Protein AF-A0AA41VRV8-F1 (afdb_monomer)

Sequence (96 aa):
VADINLPYYQTEITTKSSPLAISLAKHLRSIGAKMYGAFWCSHCLEQKEMFGQEGAKILNYVECFPNGFMKGGANIALECAVARLEGFPSWEINGK

Nearest PDB structures (foldseek):
  4nv5-assembly2_B  TM=9.336E-01  e=8.547E-07  Synechococcus sp. JA-2-3B'a(2-13)
  4nv5-assembly1_A  TM=9.065E-01  e=7.472E-07  Synechococcus sp. JA-2-3B'a(2-13)
  3kp9-assembly1_A  TM=9.137E-01  e=7.992E-07  Synechococcus sp. JA-2-3B'a(2-13)
  4nv2-assembly1_A  TM=9.302E-01  e=1.368E-06  Synechococcus sp. JA-2-3B'a(2-13)
  4nv6-assembly1_A  TM=9.084E-01  e=5.246E-06  Synechococcus sp. JA-2-3B'a(2-13)

Structure (mmCIF, N/CA/C/O backbone):
data_AF-A0AA41VRV8-F1
#
_entry.id   AF-A0AA41VRV8-F1
#
loop_
_atom_site.group_PDB
_atom_site.id
_atom_site.type_symbol
_atom_site.label_atom_id
_atom_site.label_alt_id
_atom_site.label_comp_id
_atom_site.label_asym_id
_atom_site.label_entity_id
_atom_site.label_seq_id
_atom_site.pdbx_PDB_ins_code
_atom_site.Cartn_x
_atom_site.Cartn_y
_atom_site.Cartn_z
_atom_site.occupancy
_atom_site.B_iso_or_equiv
_atom_site.auth_seq_id
_atom_site.auth_comp_id
_atom_site.auth_asym_id
_atom_site.auth_atom_id
_atom_site.pdbx_PDB_model_num
ATOM 1 N N . VAL A 1 1 ? 15.982 11.637 -24.103 1.00 50.59 1 VAL A N 1
ATOM 2 C CA . VAL A 1 1 ? 14.896 11.516 -23.100 1.00 50.59 1 VAL A CA 1
ATOM 3 C C . VAL A 1 1 ? 15.531 10.866 -21.891 1.00 50.59 1 VAL A C 1
ATOM 5 O O . VAL A 1 1 ? 16.196 9.867 -22.096 1.00 50.59 1 VAL A O 1
ATOM 8 N N . ALA A 1 2 ? 15.469 11.469 -20.704 1.00 57.78 2 ALA A N 1
ATOM 9 C CA . ALA A 1 2 ? 16.145 10.904 -19.537 1.00 57.78 2 ALA A CA 1
ATOM 10 C C . ALA A 1 2 ? 15.528 9.544 -19.171 1.00 57.78 2 ALA A C 1
ATOM 12 O O . ALA A 1 2 ? 14.304 9.434 -19.044 1.00 57.78 2 ALA A O 1
ATOM 13 N N . ASP A 1 3 ? 16.374 8.530 -19.023 1.00 69.81 3 ASP A N 1
ATOM 14 C CA . ASP A 1 3 ? 15.984 7.217 -18.527 1.00 69.81 3 ASP A CA 1
ATOM 15 C C . ASP A 1 3 ? 15.666 7.343 -17.032 1.00 69.81 3 ASP A C 1
ATOM 17 O O . ASP A 1 3 ? 16.542 7.617 -16.212 1.00 69.81 3 ASP A O 1
ATOM 21 N N . ILE A 1 4 ? 14.386 7.219 -16.669 1.00 81.12 4 ILE A N 1
ATOM 22 C CA . ILE A 1 4 ? 13.966 7.246 -15.264 1.00 81.12 4 ILE A CA 1
ATOM 23 C C . ILE A 1 4 ? 14.292 5.882 -14.658 1.00 81.12 4 ILE A C 1
ATOM 25 O O . ILE A 1 4 ? 13.684 4.879 -15.038 1.00 81.12 4 ILE A O 1
ATOM 29 N N . ASN A 1 5 ? 15.222 5.875 -13.705 1.00 88.56 5 ASN A N 1
ATOM 30 C CA . ASN A 1 5 ? 15.556 4.738 -12.857 1.00 88.56 5 ASN A CA 1
ATOM 31 C C . ASN A 1 5 ? 15.410 5.158 -11.388 1.00 88.56 5 ASN A C 1
ATOM 33 O O . ASN A 1 5 ? 16.160 6.002 -10.900 1.00 88.56 5 ASN A O 1
ATOM 37 N N . LEU A 1 6 ? 14.417 4.597 -10.706 1.00 91.44 6 LEU A N 1
ATOM 38 C CA . LEU A 1 6 ? 14.100 4.869 -9.312 1.00 91.44 6 LEU A CA 1
ATOM 39 C C . LEU A 1 6 ? 14.433 3.621 -8.488 1.00 91.44 6 LEU A C 1
ATOM 41 O O . LEU A 1 6 ? 13.694 2.635 -8.577 1.00 91.44 6 LEU A O 1
ATOM 45 N N . PRO A 1 7 ? 15.513 3.628 -7.686 1.00 92.50 7 PRO A N 1
ATOM 46 C CA . PRO A 1 7 ? 15.747 2.552 -6.735 1.00 92.50 7 PRO A CA 1
ATOM 47 C C . PRO A 1 7 ? 14.617 2.523 -5.702 1.00 92.50 7 PRO A C 1
ATOM 49 O O . PRO A 1 7 ? 14.060 3.566 -5.355 1.00 92.50 7 PRO A O 1
ATOM 52 N N . TYR A 1 8 ? 14.281 1.329 -5.210 1.00 94.06 8 TYR A N 1
ATOM 53 C CA . TYR A 1 8 ? 13.303 1.193 -4.135 1.00 94.06 8 TYR A CA 1
ATOM 54 C C . TYR A 1 8 ? 13.765 1.968 -2.897 1.00 94.06 8 TYR A C 1
ATOM 56 O O . TYR A 1 8 ? 14.928 1.897 -2.494 1.00 94.06 8 TYR A O 1
ATOM 64 N N . TYR A 1 9 ? 12.830 2.671 -2.271 1.00 94.50 9 TYR A N 1
ATOM 65 C CA . TYR A 1 9 ? 13.020 3.300 -0.975 1.00 94.50 9 TYR A CA 1
ATOM 66 C C . TYR A 1 9 ? 11.756 3.125 -0.144 1.00 94.50 9 TYR A C 1
ATOM 68 O O . TYR A 1 9 ? 10.647 3.055 -0.668 1.00 94.50 9 TYR A O 1
ATOM 76 N N . GLN A 1 10 ? 11.918 3.067 1.173 1.00 90.94 10 GLN A N 1
ATOM 77 C CA . GLN A 1 10 ? 10.783 2.989 2.077 1.00 90.94 10 GLN A CA 1
ATOM 78 C C . GLN A 1 10 ? 10.288 4.396 2.413 1.00 90.94 10 GLN A C 1
ATOM 80 O O . GLN A 1 10 ? 11.054 5.236 2.879 1.00 90.94 10 GLN A O 1
ATOM 85 N N . THR A 1 11 ? 8.997 4.643 2.209 1.00 90.38 11 THR A N 1
ATOM 86 C CA . THR A 1 11 ? 8.334 5.860 2.687 1.00 90.38 11 THR A CA 1
ATOM 87 C C . THR A 1 11 ? 8.002 5.728 4.169 1.00 90.38 11 THR A C 1
ATOM 89 O O . THR A 1 11 ? 7.411 4.724 4.585 1.00 90.38 11 THR A O 1
ATOM 92 N N . GLU A 1 12 ? 8.339 6.741 4.959 1.00 93.56 12 GLU A N 1
ATOM 93 C CA . GLU A 1 12 ? 7.962 6.808 6.368 1.00 93.56 12 GLU A CA 1
ATOM 94 C C . GLU A 1 12 ? 6.543 7.370 6.521 1.00 93.56 12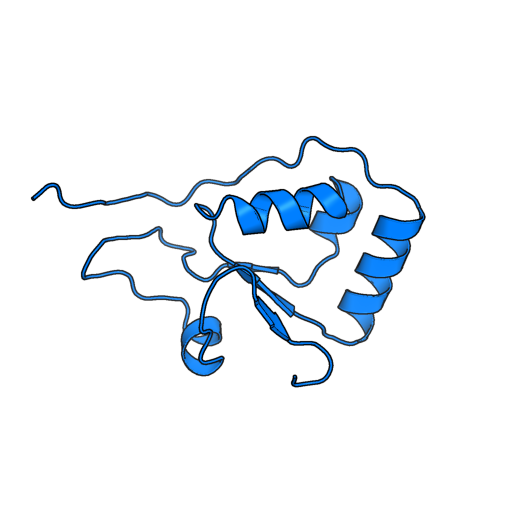 GLU A C 1
ATOM 96 O O . GLU A 1 12 ? 6.187 8.346 5.868 1.00 93.56 12 GLU A O 1
ATOM 101 N N . ILE A 1 13 ? 5.738 6.737 7.380 1.00 97.88 13 ILE A N 1
ATOM 102 C CA . ILE A 1 13 ? 4.411 7.231 7.766 1.00 97.88 13 ILE A CA 1
ATOM 103 C C . ILE A 1 13 ? 4.582 8.091 9.013 1.00 97.88 13 ILE A C 1
ATOM 105 O O . ILE A 1 13 ? 5.103 7.629 10.032 1.00 97.88 13 ILE A O 1
ATOM 109 N N . THR A 1 14 ? 4.149 9.340 8.932 1.00 97.75 14 THR A N 1
ATOM 110 C CA . THR A 1 14 ? 4.409 10.358 9.957 1.00 97.75 14 THR A CA 1
ATOM 111 C C . THR A 1 14 ? 3.193 10.639 10.835 1.00 97.75 14 THR A C 1
ATOM 113 O O . THR A 1 14 ? 3.336 11.081 11.978 1.00 97.75 14 THR A O 1
ATOM 116 N N . THR A 1 15 ? 1.988 10.343 10.350 1.00 98.38 15 THR A N 1
ATOM 117 C CA . THR A 1 15 ? 0.749 10.551 11.101 1.00 98.38 15 THR A CA 1
ATOM 118 C C . THR A 1 15 ? 0.522 9.475 12.163 1.00 98.38 15 THR A C 1
ATOM 120 O O . THR A 1 15 ? 0.867 8.295 12.024 1.00 98.38 15 THR A O 1
ATOM 123 N N . LYS A 1 16 ? -0.106 9.886 13.268 1.00 98.62 16 LYS A N 1
ATOM 124 C CA . LYS A 1 16 ? -0.517 8.976 14.339 1.00 98.62 16 LYS A CA 1
ATOM 125 C C . LYS A 1 16 ? -1.803 8.257 13.951 1.00 98.62 16 LYS A C 1
ATOM 127 O O . LYS A 1 16 ? -2.749 8.881 13.478 1.00 98.62 16 LYS A O 1
ATOM 132 N N . SER A 1 17 ? -1.864 6.960 14.223 1.00 98.75 17 SER A N 1
ATOM 133 C CA . SER A 1 17 ? -3.086 6.189 14.010 1.00 98.75 17 SER A CA 1
ATOM 134 C C . SER A 1 17 ? -4.168 6.554 15.024 1.00 98.75 17 SER A C 1
ATOM 136 O O . SER A 1 17 ? -3.910 6.663 16.222 1.00 98.75 17 SER A O 1
ATOM 138 N N . SER A 1 18 ? -5.404 6.686 14.545 1.00 98.62 18 SER A N 1
ATOM 139 C CA . SER A 1 18 ? -6.586 6.755 15.406 1.00 98.62 18 SER A CA 1
ATOM 140 C C . SER A 1 18 ? -7.076 5.345 15.781 1.00 98.62 18 SER A C 1
ATOM 142 O O . SER A 1 18 ? -6.799 4.382 15.057 1.00 98.62 18 SER A O 1
ATOM 144 N N . PRO A 1 19 ? -7.869 5.190 16.860 1.00 98.62 19 PRO A N 1
ATOM 145 C CA . PRO A 1 19 ? -8.485 3.904 17.194 1.00 98.62 19 PRO A CA 1
ATOM 146 C C . PRO A 1 19 ? -9.332 3.322 16.051 1.00 98.62 19 PRO A C 1
ATOM 148 O O . PRO A 1 19 ? -9.300 2.114 15.811 1.00 98.62 19 PRO A O 1
ATOM 151 N N . LEU A 1 20 ? -10.045 4.180 15.310 1.00 98.62 20 LEU A N 1
ATOM 152 C CA . LEU A 1 20 ? -10.839 3.776 14.148 1.00 98.62 20 LEU A CA 1
ATOM 153 C C . LEU A 1 20 ? -9.950 3.262 13.011 1.00 98.62 20 LEU A C 1
ATOM 155 O O . LEU A 1 20 ? -10.238 2.207 12.456 1.00 98.62 20 LEU A O 1
ATOM 159 N N . ALA A 1 21 ? -8.856 3.962 12.702 1.00 98.75 21 ALA A N 1
ATOM 160 C CA . ALA A 1 21 ? -7.910 3.539 11.672 1.00 98.75 21 ALA A CA 1
ATOM 161 C C . ALA A 1 21 ? -7.312 2.158 11.981 1.00 98.75 21 ALA A C 1
ATOM 163 O O . ALA A 1 21 ? -7.269 1.288 11.113 1.00 98.75 21 ALA A O 1
ATOM 164 N N . ILE A 1 22 ? -6.915 1.920 13.235 1.00 98.81 22 ILE A N 1
ATOM 165 C CA . ILE A 1 22 ? -6.396 0.617 13.677 1.00 98.81 22 ILE A CA 1
ATOM 166 C C . ILE A 1 22 ? -7.476 -0.465 13.564 1.00 98.81 22 ILE A C 1
ATOM 168 O O . ILE A 1 22 ? -7.200 -1.565 13.082 1.00 98.81 22 ILE A O 1
ATOM 172 N N . SER A 1 23 ? -8.703 -0.173 14.008 1.00 98.75 23 SER A N 1
ATOM 173 C CA . SER A 1 23 ? -9.829 -1.111 13.937 1.00 98.75 23 SER A CA 1
ATOM 174 C C . SER A 1 23 ? -10.154 -1.493 12.491 1.00 98.75 23 SER A C 1
ATOM 176 O O . SER A 1 23 ? -10.243 -2.681 12.173 1.00 98.75 23 SER A O 1
ATOM 178 N N . LEU A 1 24 ? -10.228 -0.504 11.598 1.00 98.75 24 LEU A N 1
ATOM 179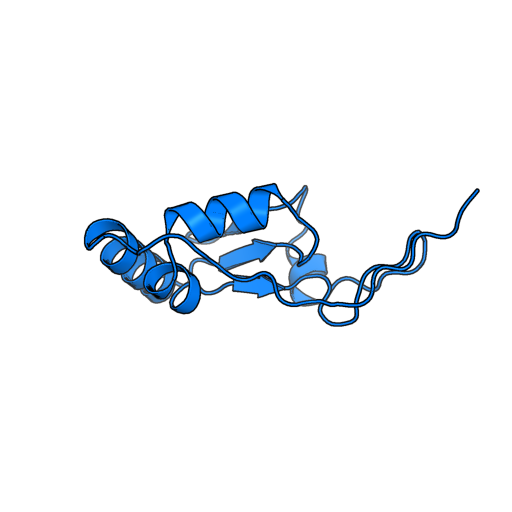 C CA . LEU A 1 24 ? -10.473 -0.721 10.179 1.00 98.75 24 LEU A CA 1
ATOM 180 C C . LEU A 1 24 ? -9.336 -1.514 9.527 1.00 98.75 24 LEU A C 1
ATOM 182 O O . LEU A 1 24 ? -9.609 -2.475 8.814 1.00 98.75 24 LEU A O 1
ATOM 186 N N . ALA A 1 25 ? -8.073 -1.183 9.811 1.00 98.81 25 ALA A N 1
ATOM 187 C CA . ALA A 1 25 ? -6.931 -1.924 9.279 1.00 98.81 25 ALA A CA 1
ATOM 188 C C . ALA A 1 25 ? -6.965 -3.402 9.692 1.00 98.81 25 ALA A C 1
ATOM 190 O O . ALA A 1 25 ? -6.746 -4.286 8.864 1.00 98.81 25 ALA A O 1
ATOM 191 N N . LYS A 1 26 ? -7.295 -3.689 10.960 1.00 98.81 26 LYS A N 1
ATOM 192 C CA . LYS A 1 26 ? -7.469 -5.065 11.453 1.00 98.81 26 LYS A CA 1
ATOM 193 C C . LYS A 1 26 ? -8.608 -5.781 10.734 1.00 98.81 26 LYS A C 1
ATOM 195 O O . LYS A 1 26 ? -8.436 -6.935 10.350 1.00 98.81 26 LYS A O 1
ATOM 200 N N . HIS A 1 27 ? -9.741 -5.110 10.534 1.00 98.69 27 HIS A N 1
ATOM 201 C CA . HIS A 1 27 ? -10.872 -5.682 9.812 1.00 98.69 27 HIS A CA 1
ATOM 202 C C . HIS A 1 27 ? -10.509 -6.008 8.357 1.00 98.69 27 HIS A C 1
ATOM 204 O O . HIS A 1 27 ? -10.668 -7.154 7.942 1.00 98.69 27 HIS A O 1
ATOM 210 N N . LEU A 1 28 ? -9.938 -5.048 7.623 1.00 98.75 28 LEU A N 1
ATOM 211 C CA . LEU A 1 28 ? -9.477 -5.232 6.243 1.00 98.75 28 LEU A CA 1
ATOM 212 C C . LEU A 1 28 ? -8.494 -6.402 6.138 1.00 98.75 28 LEU A C 1
ATOM 214 O O . LEU A 1 28 ? -8.665 -7.283 5.298 1.00 98.75 28 LEU A O 1
ATOM 218 N N . ARG A 1 29 ? -7.521 -6.474 7.054 1.00 98.50 29 ARG A N 1
ATOM 219 C CA . ARG A 1 29 ? -6.592 -7.604 7.124 1.00 98.50 29 ARG A CA 1
ATOM 220 C C . ARG A 1 29 ? -7.319 -8.933 7.342 1.00 98.50 29 ARG A C 1
ATOM 222 O O . ARG A 1 29 ? -6.989 -9.913 6.681 1.00 98.50 29 ARG A O 1
ATOM 229 N N . SER A 1 30 ? -8.295 -8.968 8.254 1.00 98.50 30 SER A N 1
ATOM 230 C CA . SER A 1 30 ? -9.035 -10.187 8.612 1.00 98.50 30 SER A CA 1
ATOM 231 C C . SER A 1 30 ? -9.890 -10.745 7.473 1.00 98.50 30 SER A C 1
ATOM 233 O O . SER A 1 30 ? -10.029 -11.959 7.371 1.00 98.50 30 SER A O 1
ATOM 235 N N . ILE A 1 31 ? -10.408 -9.880 6.595 1.00 98.31 31 ILE A N 1
ATOM 236 C CA . ILE A 1 31 ? -11.166 -10.289 5.402 1.00 98.31 31 ILE A CA 1
ATOM 237 C C . ILE A 1 31 ? -10.265 -10.523 4.181 1.00 98.31 31 ILE A C 1
ATOM 239 O O . ILE A 1 31 ? -10.761 -10.779 3.089 1.00 98.31 31 ILE A O 1
ATOM 243 N N . GLY A 1 32 ? -8.942 -10.418 4.345 1.00 98.00 32 GLY A N 1
ATOM 244 C CA . GLY A 1 32 ? -7.978 -10.623 3.267 1.00 98.00 32 GLY A CA 1
ATOM 245 C C . GLY A 1 32 ? -7.911 -9.485 2.249 1.00 98.00 32 GLY A C 1
ATOM 246 O O . GLY A 1 32 ? -7.327 -9.684 1.189 1.00 98.00 32 GLY A O 1
ATOM 247 N N . ALA A 1 33 ? -8.459 -8.304 2.556 1.00 98.44 33 ALA A N 1
ATOM 248 C CA . ALA A 1 33 ? -8.375 -7.151 1.666 1.00 98.44 33 ALA A CA 1
ATOM 249 C C . ALA A 1 33 ? -6.912 -6.760 1.433 1.00 98.44 33 ALA A C 1
ATOM 251 O O . ALA A 1 33 ? -6.122 -6.730 2.385 1.00 98.44 33 ALA A O 1
ATOM 252 N N . LYS A 1 34 ? -6.569 -6.447 0.183 1.00 98.31 34 LYS A N 1
ATOM 253 C CA . LYS A 1 34 ? -5.214 -6.075 -0.236 1.00 98.31 34 LYS A CA 1
ATOM 254 C C . LYS A 1 34 ? -5.195 -4.661 -0.781 1.00 98.31 34 LYS A C 1
ATOM 256 O O . LYS A 1 34 ? -6.074 -4.277 -1.546 1.00 98.31 34 LYS A O 1
ATOM 261 N N . MET A 1 35 ? -4.163 -3.913 -0.413 1.00 98.44 35 MET A N 1
ATOM 262 C CA . MET A 1 35 ? -3.858 -2.622 -1.018 1.00 98.44 35 MET A CA 1
ATOM 263 C C . MET A 1 35 ? -2.631 -2.784 -1.904 1.00 98.44 35 MET A C 1
ATOM 265 O O . MET A 1 35 ? -1.521 -2.958 -1.403 1.00 98.44 35 MET A O 1
ATOM 269 N N . TYR A 1 36 ? -2.823 -2.691 -3.209 1.00 98.50 36 TYR A N 1
ATOM 270 C CA . TYR A 1 36 ? -1.748 -2.671 -4.185 1.00 98.50 36 TYR A CA 1
ATOM 271 C C . TYR A 1 36 ? -1.248 -1.245 -4.367 1.00 98.50 36 TYR A C 1
ATOM 273 O O . TYR A 1 36 ? -2.032 -0.309 -4.557 1.00 98.50 36 TYR A O 1
ATOM 281 N N . GLY A 1 37 ? 0.065 -1.067 -4.324 1.00 97.62 37 GLY A N 1
ATOM 282 C CA . GLY A 1 37 ? 0.674 0.237 -4.514 1.00 97.62 37 GLY A CA 1
ATOM 283 C C . GLY A 1 37 ? 2.100 0.148 -5.011 1.00 97.62 37 GLY A C 1
ATOM 284 O O . GLY A 1 37 ? 2.618 -0.924 -5.327 1.00 97.62 37 GLY A O 1
ATOM 285 N N . ALA A 1 38 ? 2.729 1.312 -5.063 1.00 96.38 38 ALA A N 1
ATOM 286 C CA . ALA A 1 38 ? 4.129 1.437 -5.400 1.00 96.38 38 ALA A CA 1
ATOM 287 C C . ALA A 1 38 ? 4.837 2.389 -4.438 1.00 96.38 38 ALA A C 1
ATOM 289 O O . ALA A 1 38 ? 4.248 3.367 -3.975 1.00 96.38 38 ALA A O 1
ATOM 290 N N . PHE A 1 39 ? 6.118 2.149 -4.182 1.00 95.50 39 PHE A N 1
ATOM 291 C CA . PHE A 1 39 ? 6.904 2.957 -3.244 1.00 95.50 39 PHE A CA 1
ATOM 292 C C . PHE A 1 39 ? 7.008 4.445 -3.627 1.00 95.50 39 PHE A C 1
ATOM 294 O O . PHE A 1 39 ? 7.082 5.309 -2.756 1.00 95.50 39 PHE A O 1
ATOM 301 N N . TRP A 1 40 ? 6.974 4.763 -4.924 1.00 94.31 40 TRP A N 1
ATOM 302 C CA . TRP A 1 40 ? 7.044 6.135 -5.440 1.00 94.31 40 TRP A CA 1
ATOM 303 C C . TRP A 1 40 ? 5.685 6.853 -5.497 1.00 94.31 40 TRP A C 1
ATOM 305 O O . TRP A 1 40 ? 5.601 7.989 -5.959 1.00 94.31 40 TRP A O 1
ATOM 315 N N . CYS A 1 41 ? 4.594 6.190 -5.103 1.00 95.56 41 CYS A N 1
ATOM 316 C CA . CYS A 1 41 ? 3.224 6.651 -5.337 1.00 95.56 41 CYS A CA 1
ATOM 317 C C . CYS A 1 41 ? 2.760 7.584 -4.216 1.00 95.56 41 CYS A C 1
ATOM 319 O O . CYS A 1 41 ? 2.469 7.126 -3.108 1.00 95.56 41 CYS A O 1
ATOM 321 N N . SER A 1 42 ? 2.622 8.881 -4.510 1.00 96.56 42 SER A N 1
ATOM 322 C CA . SER A 1 42 ? 2.144 9.877 -3.538 1.00 96.56 42 SER A CA 1
ATOM 323 C C . SER A 1 42 ? 0.765 9.525 -2.976 1.00 96.56 42 SER A C 1
ATOM 325 O O . SER A 1 42 ? 0.587 9.530 -1.765 1.00 96.56 42 SER A O 1
ATOM 327 N N . HIS A 1 43 ? -0.182 9.101 -3.815 1.00 98.00 43 HIS A N 1
ATOM 328 C CA . HIS A 1 43 ? -1.520 8.701 -3.362 1.00 98.00 43 HIS A CA 1
ATOM 329 C C . HIS A 1 43 ? -1.521 7.424 -2.510 1.00 98.00 43 HIS A C 1
ATOM 331 O O . HIS A 1 43 ? -2.377 7.231 -1.649 1.00 98.00 43 HIS A O 1
ATOM 337 N N . CYS A 1 44 ? -0.542 6.544 -2.713 1.00 98.06 44 CYS A N 1
ATOM 338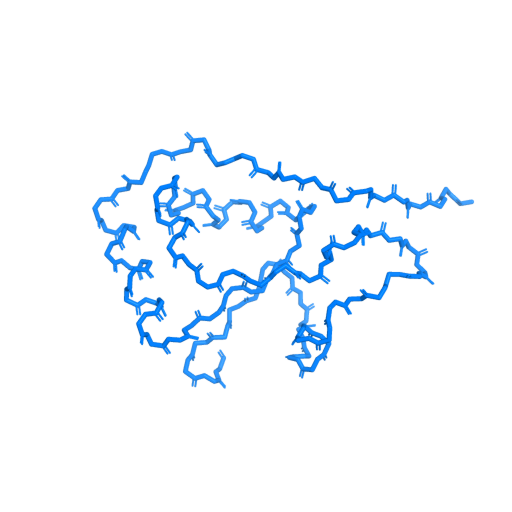 C CA . CYS A 1 44 ? -0.368 5.350 -1.896 1.00 98.06 44 CYS A CA 1
ATOM 339 C C . CYS A 1 44 ? 0.181 5.721 -0.516 1.00 98.06 44 CYS A C 1
ATOM 341 O O . CYS A 1 44 ? -0.242 5.142 0.484 1.00 98.06 44 CYS A O 1
ATOM 343 N N . LEU A 1 45 ? 1.091 6.699 -0.459 1.00 98.31 45 LEU A N 1
ATOM 344 C CA . LEU A 1 45 ? 1.552 7.286 0.794 1.00 98.31 45 LEU A CA 1
ATOM 345 C C . LEU A 1 45 ? 0.402 7.991 1.522 1.00 98.31 45 LEU A C 1
ATOM 347 O O . LEU A 1 45 ? 0.166 7.685 2.684 1.00 98.31 45 LEU A O 1
ATOM 351 N N . GLU A 1 46 ? -0.363 8.843 0.839 1.00 98.25 46 GLU A N 1
ATOM 352 C CA . GLU A 1 46 ? -1.540 9.524 1.402 1.00 98.25 46 GLU A CA 1
ATOM 353 C C . GLU A 1 46 ? -2.540 8.526 1.995 1.00 98.25 46 GLU A C 1
ATOM 355 O O . GLU A 1 46 ? -2.978 8.689 3.132 1.00 98.25 46 GLU A O 1
ATOM 360 N N . GLN A 1 47 ? -2.850 7.444 1.275 1.00 98.25 47 GLN A N 1
ATOM 361 C CA . GLN A 1 47 ? -3.741 6.401 1.776 1.00 98.25 47 GLN A CA 1
ATOM 362 C C . GLN A 1 47 ? -3.172 5.715 3.030 1.00 98.25 47 GLN A C 1
ATOM 364 O O . GLN A 1 47 ? -3.903 5.478 3.987 1.00 98.25 47 GLN A O 1
ATOM 369 N N . LYS A 1 48 ? -1.865 5.422 3.077 1.00 98.44 48 LYS A N 1
ATOM 370 C CA . LYS A 1 48 ? -1.225 4.870 4.285 1.00 98.44 48 LYS A CA 1
ATOM 371 C C . LYS A 1 48 ? -1.237 5.865 5.451 1.00 98.44 48 LYS A C 1
ATOM 373 O O . LYS A 1 48 ? -1.465 5.450 6.585 1.00 98.44 48 LYS A O 1
ATOM 378 N N . GLU A 1 49 ? -1.050 7.157 5.188 1.00 98.50 49 GLU A N 1
ATOM 379 C CA . GLU A 1 49 ? -1.145 8.223 6.194 1.00 98.50 49 GLU A CA 1
ATOM 380 C C . GLU A 1 49 ? -2.568 8.335 6.773 1.00 98.50 49 GLU A C 1
ATOM 382 O O . GLU A 1 49 ? -2.728 8.550 7.968 1.00 98.50 49 GLU A O 1
ATOM 387 N N . MET A 1 50 ? -3.629 8.059 6.006 1.00 98.44 50 MET A N 1
ATOM 388 C CA . MET A 1 50 ? -4.991 7.992 6.574 1.00 98.44 50 MET A CA 1
ATOM 389 C C . MET A 1 50 ? -5.138 6.899 7.649 1.00 98.44 50 MET A C 1
ATOM 391 O O . MET A 1 50 ? -5.943 7.037 8.574 1.00 98.44 50 MET A O 1
ATOM 395 N N . PHE A 1 51 ? -4.345 5.825 7.563 1.00 98.62 51 PHE A N 1
ATOM 396 C CA . PHE A 1 51 ? -4.292 4.778 8.585 1.00 98.62 51 PHE A CA 1
ATOM 397 C C . PHE A 1 51 ? -3.288 5.074 9.714 1.00 98.62 51 PHE A C 1
ATOM 399 O O . PHE A 1 51 ? -3.408 4.519 10.814 1.00 98.62 51 PHE A O 1
ATOM 406 N N . GLY A 1 52 ? -2.307 5.940 9.468 1.00 98.62 52 GLY A N 1
ATOM 407 C CA . GLY A 1 52 ? -1.213 6.268 10.379 1.00 98.62 52 GLY A CA 1
ATOM 408 C C . GLY A 1 52 ? -0.244 5.115 10.652 1.00 98.62 52 GLY A C 1
ATOM 409 O O . GLY A 1 52 ? -0.400 3.998 10.156 1.00 98.62 52 GLY A O 1
ATOM 410 N N . GLN A 1 53 ? 0.767 5.389 11.477 1.00 98.44 53 GLN A N 1
ATOM 411 C CA . GLN A 1 53 ? 1.906 4.496 11.736 1.00 98.44 53 GLN A CA 1
ATOM 412 C C . GLN A 1 53 ? 1.553 3.051 12.115 1.00 98.44 53 GLN A C 1
ATOM 414 O O . GLN A 1 53 ? 2.217 2.123 11.653 1.00 98.44 53 GLN A O 1
ATOM 419 N N . GLU A 1 54 ? 0.564 2.836 12.982 1.00 98.50 54 GLU A N 1
ATOM 420 C CA . GLU A 1 54 ? 0.170 1.493 13.423 1.00 98.50 54 GLU A CA 1
ATOM 421 C C . GLU A 1 54 ? -0.782 0.834 12.427 1.00 98.50 54 GLU A C 1
ATOM 423 O O . GLU A 1 54 ? -0.574 -0.314 12.040 1.00 98.50 54 GLU A O 1
ATOM 428 N N . GLY A 1 55 ? -1.800 1.569 11.974 1.00 98.50 55 GLY A N 1
ATOM 429 C CA . GLY A 1 55 ? -2.788 1.082 11.015 1.00 98.50 55 GLY A CA 1
ATOM 430 C C . GLY A 1 55 ? -2.141 0.639 9.704 1.00 98.50 55 GLY A C 1
ATOM 431 O O . GLY A 1 55 ? -2.398 -0.470 9.241 1.00 98.50 55 GLY A O 1
ATOM 432 N N . ALA A 1 56 ? -1.225 1.441 9.154 1.00 98.25 56 ALA A N 1
ATOM 433 C CA . ALA A 1 56 ? -0.529 1.128 7.908 1.00 98.25 56 ALA A CA 1
ATOM 434 C C . ALA A 1 56 ? 0.317 -0.155 7.997 1.00 98.25 56 ALA A C 1
ATOM 436 O O . ALA A 1 56 ? 0.400 -0.895 7.020 1.00 98.25 56 ALA A O 1
ATOM 437 N N . LYS A 1 57 ?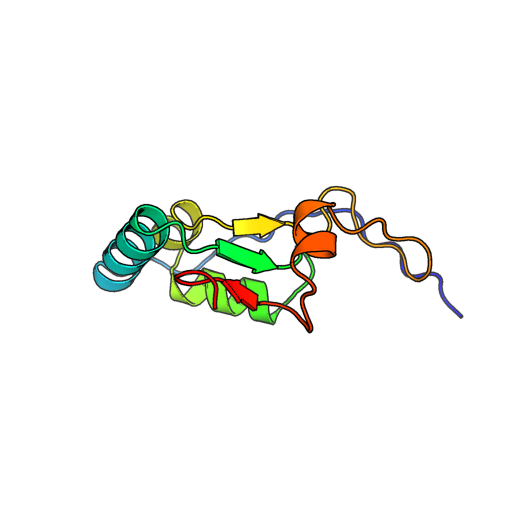 0.903 -0.461 9.166 1.00 97.94 57 LYS A N 1
ATOM 438 C CA . LYS A 1 57 ? 1.662 -1.707 9.406 1.00 97.94 57 LYS A CA 1
ATOM 439 C C . LYS A 1 57 ? 0.773 -2.952 9.470 1.00 97.94 57 LYS A C 1
ATOM 441 O O . LYS A 1 57 ? 1.275 -4.067 9.355 1.00 97.94 57 LYS A O 1
ATOM 446 N N . ILE A 1 58 ? -0.527 -2.781 9.711 1.00 98.62 58 ILE A N 1
ATOM 447 C CA . ILE A 1 58 ? -1.488 -3.885 9.817 1.00 98.62 58 ILE A CA 1
ATOM 448 C C . ILE A 1 58 ? -2.036 -4.276 8.440 1.00 98.62 58 ILE A C 1
ATOM 450 O O . ILE A 1 58 ? -2.386 -5.440 8.252 1.00 98.62 58 ILE A O 1
ATOM 454 N N . LEU A 1 59 ? -2.119 -3.337 7.495 1.00 98.25 59 LEU A N 1
ATOM 455 C CA . LEU A 1 59 ? -2.665 -3.582 6.160 1.00 98.25 59 LEU A CA 1
ATOM 456 C C . LEU A 1 59 ? -1.907 -4.692 5.418 1.00 98.25 59 LEU A C 1
ATOM 458 O O . LEU A 1 59 ? -0.681 -4.776 5.489 1.00 98.25 59 LEU A O 1
ATOM 462 N N . ASN A 1 60 ? -2.626 -5.483 4.617 1.00 98.06 60 ASN A N 1
ATOM 463 C CA . ASN A 1 60 ? -2.002 -6.344 3.611 1.00 98.06 60 ASN A CA 1
ATOM 464 C C . ASN A 1 60 ? -1.611 -5.485 2.395 1.00 98.06 60 ASN A C 1
ATOM 466 O O . ASN A 1 60 ? -2.306 -5.457 1.378 1.00 98.06 60 ASN A O 1
ATOM 470 N N . TYR A 1 61 ? -0.532 -4.716 2.530 1.00 98.12 61 TYR A N 1
ATOM 471 C CA . TYR A 1 61 ? 0.015 -3.918 1.436 1.00 98.12 61 TYR A CA 1
ATOM 472 C C . TYR A 1 61 ? 0.877 -4.785 0.511 1.00 98.12 61 TYR A C 1
ATOM 474 O O . TYR A 1 61 ? 1.785 -5.474 0.978 1.00 98.12 61 TYR A O 1
ATOM 482 N N . VAL A 1 62 ? 0.622 -4.710 -0.794 1.00 98.00 62 VAL A N 1
ATOM 483 C CA . VAL A 1 62 ? 1.409 -5.370 -1.840 1.00 98.00 62 VAL A CA 1
ATOM 484 C C . VAL A 1 62 ? 2.215 -4.309 -2.583 1.00 98.00 62 VAL A C 1
ATOM 486 O O . VAL A 1 62 ? 1.657 -3.438 -3.252 1.00 98.00 62 VAL A O 1
ATOM 489 N N . GLU A 1 63 ? 3.540 -4.384 -2.453 1.00 97.12 63 GLU A N 1
ATOM 490 C CA . GLU A 1 63 ? 4.468 -3.537 -3.201 1.00 97.12 63 GLU A CA 1
ATOM 491 C C . GLU A 1 63 ? 4.651 -4.090 -4.614 1.00 97.12 63 GLU A C 1
ATOM 493 O O . GLU A 1 63 ? 5.180 -5.187 -4.802 1.00 97.12 63 GLU A O 1
ATOM 498 N N . CYS A 1 64 ? 4.241 -3.316 -5.613 1.00 96.75 64 CYS A N 1
ATOM 499 C CA . CYS A 1 64 ? 4.299 -3.746 -7.001 1.00 96.75 64 CYS A CA 1
ATOM 500 C C . CYS A 1 64 ? 5.669 -3.546 -7.654 1.00 96.75 64 CYS A C 1
ATOM 502 O O . CYS A 1 64 ? 5.928 -4.161 -8.687 1.00 96.75 64 CYS A O 1
ATOM 504 N N . PHE A 1 65 ? 6.567 -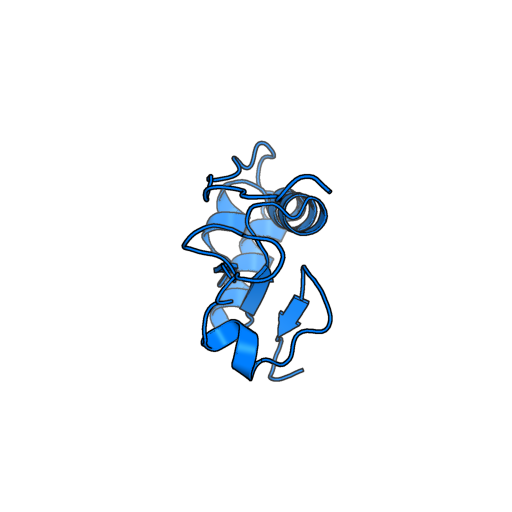2.757 -7.056 1.00 95.31 65 PHE A N 1
ATOM 505 C CA . PHE A 1 65 ? 7.918 -2.513 -7.571 1.00 95.31 65 PHE A CA 1
ATOM 506 C C . PHE A 1 65 ? 8.992 -2.736 -6.491 1.00 95.31 65 PHE A C 1
ATOM 508 O O . PHE A 1 65 ? 9.761 -1.822 -6.181 1.00 95.31 65 PHE A O 1
ATOM 515 N N . PRO A 1 66 ? 9.104 -3.955 -5.926 1.00 94.56 66 PRO A N 1
ATOM 516 C CA . PRO A 1 66 ? 10.013 -4.226 -4.808 1.00 94.56 66 PRO A CA 1
ATOM 517 C C . PRO A 1 66 ? 11.498 -4.087 -5.183 1.00 94.56 66 PRO A C 1
ATOM 519 O O . PRO A 1 66 ? 12.339 -3.907 -4.309 1.00 94.56 66 PRO A O 1
ATOM 522 N N . ASN A 1 67 ? 11.822 -4.132 -6.480 1.00 92.56 67 ASN A N 1
ATOM 523 C CA . ASN A 1 67 ? 13.184 -4.005 -7.009 1.00 92.56 67 ASN A CA 1
ATOM 524 C C . ASN A 1 67 ? 13.457 -2.626 -7.641 1.00 92.56 67 ASN A C 1
ATOM 526 O O . ASN A 1 67 ? 14.423 -2.468 -8.385 1.00 92.56 67 ASN A O 1
ATOM 530 N N . GLY A 1 68 ? 12.605 -1.633 -7.372 1.00 92.44 68 GLY A N 1
ATOM 531 C CA . GLY A 1 68 ? 12.672 -0.322 -8.013 1.00 92.44 68 GLY A CA 1
ATOM 532 C C . GLY A 1 68 ? 11.899 -0.250 -9.332 1.00 92.44 68 GLY A C 1
ATOM 533 O O . GLY A 1 68 ? 11.322 -1.228 -9.812 1.00 92.44 68 GLY A O 1
ATOM 534 N N . PHE A 1 69 ? 11.862 0.947 -9.910 1.00 91.69 69 PHE A N 1
ATOM 535 C CA . PHE A 1 69 ? 11.121 1.260 -11.127 1.00 91.69 69 PHE A CA 1
ATOM 536 C C . PHE A 1 69 ? 12.049 1.797 -12.213 1.00 91.69 69 PHE A C 1
ATOM 538 O O . PHE A 1 69 ? 12.772 2.766 -12.002 1.00 91.69 69 PHE A O 1
ATOM 545 N N . MET A 1 70 ? 11.965 1.211 -13.405 1.00 87.56 70 MET A N 1
ATOM 546 C CA . MET A 1 70 ? 12.660 1.678 -14.598 1.00 87.56 70 MET A CA 1
ATOM 547 C C . MET A 1 70 ? 11.667 1.897 -15.736 1.00 87.56 70 MET A C 1
ATOM 549 O O . MET A 1 70 ? 10.898 0.999 -16.098 1.00 87.56 70 MET A O 1
ATOM 553 N N . LYS A 1 71 ? 11.699 3.084 -16.342 1.00 79.31 71 LYS A N 1
ATOM 554 C CA . LYS A 1 71 ? 10.871 3.381 -17.513 1.00 79.31 71 LYS A CA 1
ATOM 555 C C . LYS A 1 71 ? 11.290 2.478 -18.680 1.00 79.31 71 LYS A C 1
ATOM 557 O O . LYS A 1 71 ? 12.439 2.506 -19.095 1.00 79.31 71 LYS A O 1
ATOM 562 N N . GLY A 1 72 ? 10.354 1.683 -19.202 1.00 73.19 72 GLY A N 1
ATOM 563 C CA . GLY A 1 72 ? 10.605 0.752 -20.312 1.00 73.19 72 GLY A CA 1
ATOM 564 C C . GLY A 1 72 ? 11.177 -0.615 -19.915 1.00 73.19 72 GLY A C 1
ATOM 565 O O . GLY A 1 72 ? 11.423 -1.423 -20.804 1.00 73.19 72 GLY A O 1
ATOM 566 N N . GLY A 1 73 ? 11.364 -0.896 -18.617 1.00 66.75 73 GLY A N 1
ATOM 567 C CA . GLY A 1 73 ? 11.976 -2.153 -18.160 1.00 66.75 73 GLY A CA 1
ATOM 568 C C . GLY A 1 73 ? 11.598 -2.626 -16.752 1.00 66.75 73 GLY A C 1
ATOM 569 O O . GLY A 1 73 ? 12.215 -3.559 -16.246 1.00 66.75 73 GLY A O 1
ATOM 570 N N . ALA A 1 74 ? 10.618 -2.007 -16.085 1.00 64.81 74 ALA A N 1
ATOM 571 C CA . ALA A 1 74 ? 10.194 -2.459 -14.763 1.00 64.81 74 ALA A CA 1
ATOM 572 C C . ALA A 1 74 ? 9.395 -3.771 -14.847 1.00 64.81 74 ALA A C 1
ATOM 574 O O . ALA A 1 74 ? 8.277 -3.794 -15.365 1.00 64.81 74 ALA A O 1
ATOM 575 N N . ASN A 1 75 ? 9.940 -4.843 -14.268 1.00 77.88 75 ASN A N 1
ATOM 576 C CA . ASN A 1 75 ? 9.177 -6.051 -13.968 1.00 77.88 75 ASN A CA 1
ATOM 577 C C . ASN A 1 75 ? 8.346 -5.785 -12.713 1.00 77.88 75 ASN A C 1
ATOM 579 O O . ASN A 1 75 ? 8.835 -5.924 -11.590 1.00 77.88 75 ASN A O 1
ATOM 583 N N . ILE A 1 76 ? 7.102 -5.355 -12.920 1.00 91.50 76 ILE A N 1
ATOM 584 C CA . ILE A 1 76 ? 6.107 -5.307 -11.853 1.00 91.50 76 ILE A CA 1
ATOM 585 C C . ILE A 1 76 ? 6.020 -6.694 -11.189 1.00 91.50 76 ILE A C 1
ATOM 587 O O . ILE A 1 76 ? 6.134 -7.722 -11.865 1.00 91.50 76 ILE A O 1
ATOM 591 N N . ALA A 1 77 ? 5.847 -6.739 -9.869 1.00 94.44 77 ALA A N 1
ATOM 592 C CA . ALA A 1 77 ? 5.693 -7.992 -9.141 1.00 94.44 77 ALA A CA 1
ATOM 593 C C . ALA A 1 77 ? 4.561 -8.836 -9.754 1.00 94.44 77 ALA A C 1
ATOM 595 O O . ALA A 1 77 ? 3.500 -8.305 -10.095 1.00 94.44 77 ALA A O 1
ATOM 596 N N . LEU A 1 78 ? 4.776 -10.154 -9.871 1.00 94.06 78 LEU A N 1
ATOM 597 C CA . LEU A 1 78 ? 3.833 -11.067 -10.530 1.00 94.06 78 LEU A CA 1
ATOM 598 C C . LEU A 1 78 ? 2.418 -10.944 -9.954 1.00 94.06 78 LEU A C 1
ATOM 600 O O . LEU A 1 78 ? 1.457 -10.915 -10.715 1.00 94.06 78 LEU A O 1
ATOM 604 N N . GLU A 1 79 ? 2.295 -10.810 -8.632 1.00 94.69 79 GLU A N 1
ATOM 605 C CA . GLU A 1 79 ? 1.006 -10.654 -7.952 1.00 94.69 79 GLU A CA 1
ATOM 606 C C . GLU A 1 79 ? 0.228 -9.412 -8.424 1.00 94.69 79 GLU A C 1
ATOM 608 O O . GLU A 1 79 ? -0.986 -9.473 -8.591 1.00 94.69 79 GLU A O 1
ATOM 613 N N . CYS A 1 80 ? 0.915 -8.307 -8.720 1.00 95.75 80 CYS A N 1
ATOM 614 C CA . CYS A 1 80 ? 0.281 -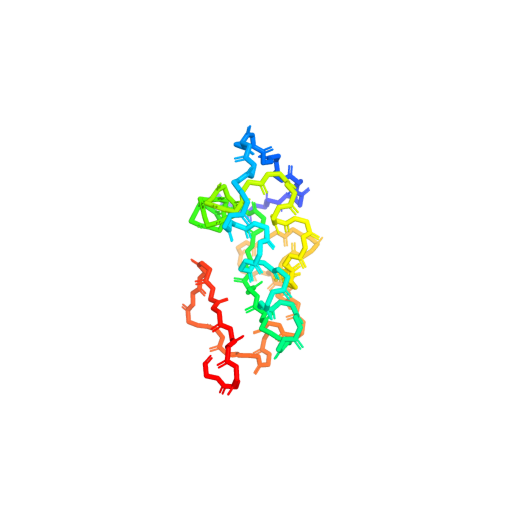7.109 -9.266 1.00 95.75 80 CYS A CA 1
ATOM 615 C C . CYS A 1 80 ? -0.017 -7.236 -10.767 1.00 95.75 80 CYS A C 1
ATOM 617 O O . CYS A 1 80 ? -1.028 -6.718 -11.236 1.00 95.75 80 CYS A O 1
ATOM 619 N N . ALA A 1 81 ? 0.835 -7.942 -11.524 1.00 93.44 81 ALA A N 1
ATOM 620 C CA . ALA A 1 81 ? 0.598 -8.208 -12.944 1.00 93.44 81 ALA A CA 1
ATOM 621 C C . ALA A 1 81 ? -0.681 -9.031 -13.157 1.00 93.44 81 ALA A C 1
ATOM 623 O O . ALA A 1 81 ? -1.496 -8.711 -14.024 1.00 93.44 81 ALA A O 1
ATOM 624 N N . VAL A 1 82 ? -0.876 -10.082 -12.350 1.00 94.12 82 VAL A N 1
ATOM 625 C CA . VAL A 1 82 ? -2.062 -10.949 -12.448 1.00 94.12 82 VAL A CA 1
ATOM 626 C C . VAL A 1 82 ? -3.334 -10.264 -11.953 1.00 94.12 82 VAL A C 1
ATOM 628 O O . VAL A 1 82 ? -4.407 -10.575 -12.463 1.00 94.12 82 VAL A O 1
ATOM 631 N N . ALA A 1 83 ? -3.214 -9.306 -11.027 1.00 93.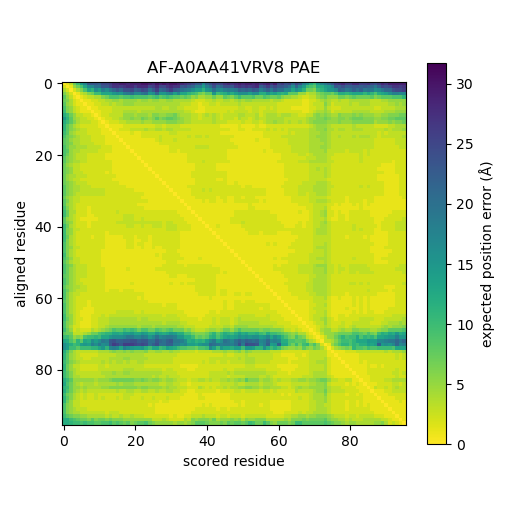38 83 ALA A N 1
ATOM 632 C CA . ALA A 1 83 ? -4.334 -8.516 -10.515 1.00 93.38 83 ALA A CA 1
ATOM 633 C C . ALA A 1 83 ? -4.891 -7.497 -11.531 1.00 93.38 83 ALA A C 1
ATOM 635 O O . ALA A 1 83 ? -5.963 -6.948 -11.305 1.00 93.38 83 ALA A O 1
ATOM 636 N N . ARG A 1 84 ? -4.202 -7.259 -12.664 1.00 89.31 84 ARG A N 1
ATOM 637 C CA . ARG A 1 84 ? -4.651 -6.373 -13.764 1.00 89.31 84 ARG A CA 1
ATOM 638 C C . ARG A 1 84 ? -5.056 -4.969 -13.298 1.00 89.31 84 ARG A C 1
ATOM 640 O O . ARG A 1 84 ? -6.080 -4.432 -13.708 1.00 89.31 84 ARG A O 1
ATOM 647 N N . LEU A 1 85 ? -4.228 -4.388 -12.441 1.00 92.69 85 LEU A N 1
ATOM 648 C CA . LEU A 1 85 ? -4.455 -3.072 -11.854 1.00 92.69 85 LEU A CA 1
ATOM 649 C C . LEU A 1 85 ? -4.467 -1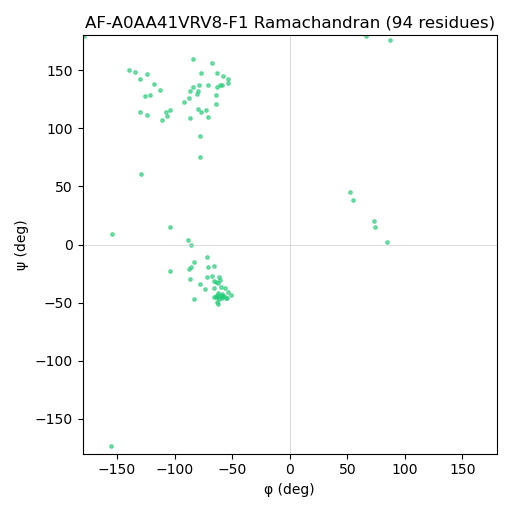.978 -12.933 1.00 92.69 85 LEU A C 1
ATOM 651 O O . LEU A 1 85 ? -3.576 -1.933 -13.782 1.00 92.69 85 LEU A O 1
ATOM 655 N N . GLU A 1 86 ? -5.430 -1.061 -12.859 1.00 91.75 86 GLU A N 1
ATOM 656 C CA . GLU A 1 86 ? -5.504 0.106 -13.754 1.00 91.75 86 GLU A CA 1
ATOM 657 C C . GLU A 1 86 ? -4.671 1.293 -13.246 1.00 91.75 86 GLU A C 1
ATOM 659 O O . GLU A 1 86 ? -4.310 2.189 -14.008 1.00 91.75 86 GLU A O 1
ATOM 664 N N . GLY A 1 87 ? -4.334 1.298 -11.955 1.00 94.25 87 GLY A N 1
ATOM 665 C CA . GLY A 1 87 ? -3.576 2.369 -11.323 1.00 94.25 87 GLY A CA 1
ATOM 666 C C . GLY A 1 87 ? -3.301 2.110 -9.847 1.00 94.25 87 GLY A C 1
ATOM 667 O O . GLY A 1 87 ? -3.694 1.084 -9.289 1.00 94.25 87 GLY A O 1
ATOM 668 N N . PHE A 1 88 ? -2.607 3.054 -9.212 1.00 96.50 88 PHE A N 1
ATOM 669 C CA . PHE A 1 88 ? -2.259 2.979 -7.797 1.00 96.50 88 PHE A CA 1
ATOM 670 C C . PHE A 1 88 ? -2.744 4.207 -7.010 1.00 96.50 88 PHE A C 1
ATOM 672 O O . PHE A 1 88 ? -2.694 5.318 -7.539 1.00 96.50 88 PHE A O 1
ATOM 679 N N . PRO A 1 89 ? -3.116 4.029 -5.728 1.00 97.81 89 PRO A N 1
ATOM 680 C CA . PRO A 1 89 ? -3.346 2.733 -5.093 1.00 97.81 89 PRO A CA 1
ATOM 681 C C . PRO A 1 89 ? -4.586 2.044 -5.677 1.00 97.81 89 PRO A C 1
ATOM 683 O O . PRO A 1 89 ? -5.486 2.705 -6.184 1.00 97.81 89 PRO A O 1
ATOM 686 N N . SER A 1 90 ? -4.641 0.721 -5.562 1.00 98.19 90 SER A N 1
ATOM 687 C CA . SER A 1 90 ? -5.836 -0.072 -5.865 1.00 98.19 90 SER A CA 1
ATOM 688 C C . SER A 1 90 ? -6.127 -1.006 -4.703 1.00 98.19 90 SER A C 1
ATOM 690 O O . SER A 1 90 ? -5.206 -1.532 -4.077 1.00 98.19 90 SER A O 1
ATOM 692 N N . TRP A 1 91 ? -7.405 -1.203 -4.404 1.00 98.06 91 TRP A N 1
ATOM 693 C CA . TRP A 1 91 ? -7.849 -2.103 -3.350 1.00 98.06 91 TRP A CA 1
ATOM 694 C C . TRP A 1 91 ? -8.571 -3.288 -3.964 1.00 98.06 91 TRP A C 1
ATOM 696 O O . TRP A 1 91 ? -9.449 -3.088 -4.791 1.00 98.06 91 TRP A O 1
ATOM 706 N N . GLU A 1 92 ? -8.221 -4.488 -3.515 1.00 97.56 92 GLU A N 1
ATOM 707 C CA . GLU A 1 92 ? -9.043 -5.676 -3.714 1.00 97.56 92 GLU A CA 1
ATOM 708 C C . GLU A 1 92 ? -9.741 -5.982 -2.390 1.00 97.56 92 GLU A C 1
ATOM 710 O O . GLU A 1 92 ? -9.085 -6.262 -1.380 1.00 97.56 92 GLU A O 1
ATOM 715 N N . ILE A 1 93 ? -11.070 -5.899 -2.374 1.00 97.50 93 ILE A N 1
ATOM 716 C CA . ILE A 1 93 ? -11.888 -6.143 -1.183 1.00 97.50 93 ILE A CA 1
ATOM 717 C C . ILE A 1 93 ? -12.990 -7.128 -1.556 1.00 97.50 93 ILE A C 1
ATOM 719 O O . ILE A 1 93 ? -13.884 -6.814 -2.337 1.00 97.50 93 ILE A O 1
ATOM 723 N N . ASN A 1 94 ? -12.951 -8.329 -0.972 1.00 94.88 94 ASN A N 1
ATOM 724 C CA . ASN A 1 94 ? -13.878 -9.420 -1.304 1.00 94.88 94 ASN A CA 1
ATOM 725 C C . ASN A 1 94 ? -13.884 -9.769 -2.811 1.00 94.88 94 ASN A C 1
ATOM 727 O O . ASN A 1 94 ? -14.940 -10.053 -3.379 1.00 94.88 94 ASN A O 1
ATOM 731 N N . GLY A 1 95 ? -12.708 -9.731 -3.452 1.00 90.56 95 GLY A N 1
ATOM 732 C CA . GLY A 1 95 ? -12.525 -10.064 -4.871 1.00 90.56 95 GLY A CA 1
ATOM 733 C C . GLY A 1 95 ? -13.059 -9.018 -5.855 1.00 90.56 95 GLY A C 1
ATOM 734 O O . GLY A 1 95 ? -13.345 -9.365 -7.001 1.00 90.56 95 GLY A O 1
ATOM 735 N N . LYS A 1 96 ? -13.247 -7.775 -5.402 1.00 88.25 96 LYS A N 1
ATOM 736 C CA . LYS A 1 96 ? -13.676 -6.625 -6.205 1.00 88.25 96 LYS A CA 1
ATOM 737 C C . LYS A 1 96 ? -12.703 -5.471 -6.074 1.00 88.25 96 LYS A C 1
ATOM 739 O O . LYS A 1 96 ? -12.095 -5.372 -4.982 1.00 88.25 96 LYS A O 1
#

Organism: Papaver nudicaule (NCBI:txid74823)

Mean predicted aligned error: 3.69 Å

Radius of gyration: 14.07 Å; Cα contacts (8 Å, |Δi|>4): 160; chains: 1; bounding box: 30×23×40 Å

Secondary structure (DSSP, 8-state):
----EE---PPPP-SPPPHHHHHHHHHHHHTT-EEEE-TT-HHHHHHHHHHHHHHHHHSEEEES-TT-EETTT----HHHHHTT-SSSSEEESTT-

Foldseek 3Di:
DDWDWFFADADDQDAAADPVLQVVLQVCVVQVKEWEAERPDPVQSVVLNNSGDNSSVSHNYDHQQNGTDTDPDGPGPPVVVVVPDPDPGDMQGPND

pLDDT: mean 93.65, std 8.91, range [50.59, 98.81]

Solvent-accessible surface area (backbone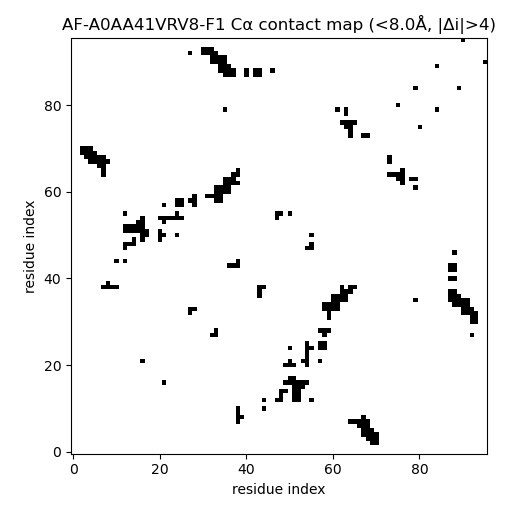 atoms only — not comparable to full-atom values): 5430 Å² total; per-residue (Å²): 130,88,81,52,70,44,75,62,59,85,77,84,60,83,41,79,47,49,75,64,29,36,52,50,20,50,49,39,36,74,68,65,24,33,40,40,29,40,70,86,35,64,63,32,49,52,57,37,38,71,19,4,49,61,10,45,72,50,40,45,66,43,65,27,36,78,86,20,47,34,74,95,70,51,75,57,32,66,72,48,61,74,64,65,66,91,59,71,53,38,66,40,52,88,90,76